Protein AF-A0A1F2WQ91-F1 (afdb_monomer_lite)

Foldseek 3Di:
DDPCVVCVVVVLVVVLVVLVVQLVVLCVVCVVCVPPDPCNVVSVVSNVVSVVVVVVVVVVVVVVVVVVVVVVVVVLLVVQQVVVVLVLVLQCVVCVVVVNFGDQDPVVSPPPSPPDQDARPPPRHHWDWADDRNDRIWTADPVNGTD

Radius of gyration: 29.46 Å; chains: 1; bounding box: 54×26×84 Å

Sequence (147 aa):
MGILAWVIPFAGILLAILAIIFGSIGIKRVNRNPNFLTGTGLAVAGLVLGVVGIGIAILFISIFVQVFSAAQSTAQEKTCKSQMRTILSASDIYAAYYDGRYPTSISQLVPDYIETEYRCPKDNAKYVIQWSENARPQITCPNHGSI

Organism: NCBI:txid1797199

Structure (mmCIF, N/CA/C/O backbone):
data_AF-A0A1F2WQ91-F1
#
_entry.id   AF-A0A1F2WQ91-F1
#
loop_
_atom_site.group_PDB
_atom_site.id
_atom_site.type_symbol
_atom_site.label_atom_id
_atom_site.label_alt_id
_atom_site.label_comp_id
_atom_site.label_asym_id
_atom_site.label_entity_id
_atom_site.label_seq_id
_atom_site.pdbx_PDB_ins_code
_atom_site.Cartn_x
_atom_site.Cartn_y
_atom_site.Cartn_z
_atom_site.occupancy
_atom_site.B_iso_or_equiv
_atom_site.auth_seq_id
_atom_site.auth_comp_id
_atom_site.auth_asym_id
_atom_site.auth_atom_id
_atom_site.pdbx_PDB_model_num
ATOM 1 N N . MET A 1 1 ? -7.390 -5.287 8.357 1.00 52.56 1 MET A N 1
ATOM 2 C CA . MET A 1 1 ? -8.329 -5.049 9.473 1.00 52.56 1 MET A CA 1
ATOM 3 C C . MET A 1 1 ? -7.558 -5.261 10.765 1.00 52.56 1 MET A C 1
ATOM 5 O O . MET A 1 1 ? -7.158 -6.383 11.032 1.00 52.56 1 MET A O 1
ATOM 9 N N . GLY A 1 2 ? -7.175 -4.181 11.449 1.00 70.31 2 GLY A N 1
ATOM 10 C CA . GLY A 1 2 ? -6.221 -4.239 12.566 1.00 70.31 2 GLY A CA 1
ATOM 11 C C . GLY A 1 2 ? -6.867 -4.593 13.907 1.00 70.31 2 GLY A C 1
ATOM 12 O O . GLY A 1 2 ? -8.074 -4.440 14.073 1.00 70.31 2 GLY A O 1
ATOM 13 N N . ILE A 1 3 ? -6.038 -4.988 14.878 1.00 69.12 3 ILE A N 1
ATOM 14 C CA . ILE A 1 3 ? -6.400 -5.279 16.282 1.00 69.12 3 I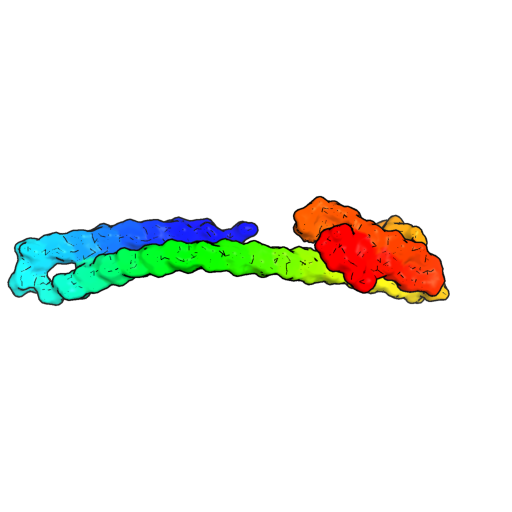LE A CA 1
ATOM 15 C C . ILE A 1 3 ? -7.291 -4.192 16.910 1.00 69.12 3 ILE A C 1
ATOM 17 O O . ILE A 1 3 ? -8.205 -4.501 17.672 1.00 69.12 3 ILE A O 1
ATOM 21 N N . LEU A 1 4 ? -7.090 -2.929 16.526 1.00 62.06 4 LEU A N 1
ATOM 22 C CA . LEU A 1 4 ? -7.903 -1.793 16.969 1.00 62.06 4 LEU A CA 1
ATOM 23 C C . LEU A 1 4 ? -9.402 -1.964 16.669 1.00 62.06 4 LEU A C 1
ATOM 25 O O . LEU A 1 4 ? -10.225 -1.604 17.503 1.00 62.06 4 LEU A O 1
ATOM 29 N N . ALA A 1 5 ? -9.774 -2.573 15.540 1.00 63.97 5 ALA A N 1
ATOM 30 C CA . ALA A 1 5 ? -11.179 -2.767 15.176 1.00 63.97 5 ALA A CA 1
ATOM 31 C C . ALA A 1 5 ? -11.897 -3.812 16.050 1.00 63.97 5 ALA A C 1
ATOM 33 O O . ALA A 1 5 ? -13.119 -3.797 16.130 1.00 63.97 5 ALA A O 1
ATOM 34 N N . TRP A 1 6 ? -11.153 -4.703 16.710 1.00 64.31 6 TRP A N 1
ATOM 35 C CA . TRP A 1 6 ? -11.709 -5.738 17.587 1.00 64.31 6 TRP A CA 1
ATOM 36 C C . TRP A 1 6 ? -11.665 -5.324 19.061 1.00 64.31 6 TRP A C 1
ATOM 38 O O . TRP A 1 6 ? -12.620 -5.530 19.807 1.00 64.31 6 TRP A O 1
ATOM 48 N N . VAL A 1 7 ? -10.584 -4.656 19.468 1.00 71.44 7 VAL A N 1
ATOM 49 C CA . VAL A 1 7 ? -10.382 -4.211 20.852 1.00 71.44 7 VAL A CA 1
ATOM 50 C C . VAL A 1 7 ? -11.328 -3.073 21.227 1.00 71.44 7 VAL A C 1
ATOM 52 O O . VAL A 1 7 ? -11.871 -3.090 22.325 1.00 71.44 7 VAL A O 1
ATOM 55 N N . ILE A 1 8 ? -11.571 -2.108 20.335 1.00 72.81 8 ILE A N 1
ATOM 56 C CA . ILE A 1 8 ? -12.434 -0.952 20.628 1.00 72.81 8 ILE A CA 1
ATOM 57 C C . ILE A 1 8 ? -13.886 -1.363 20.949 1.00 72.81 8 ILE A C 1
ATOM 59 O O . ILE A 1 8 ? -14.384 -0.940 21.995 1.00 72.81 8 ILE A O 1
ATOM 63 N N . PRO A 1 9 ? -14.579 -2.199 20.148 1.00 70.81 9 PRO A N 1
ATOM 64 C CA . PRO A 1 9 ? -15.933 -2.626 20.497 1.00 70.81 9 PRO A CA 1
ATOM 65 C C . PRO A 1 9 ? -15.953 -3.536 21.731 1.00 70.81 9 PRO A C 1
ATOM 67 O O . PRO A 1 9 ? -16.832 -3.389 22.577 1.00 70.81 9 PRO A O 1
ATOM 70 N N . PHE A 1 10 ? -14.972 -4.429 21.892 1.00 71.50 10 PHE A N 1
ATOM 71 C CA . PHE A 1 10 ? -14.946 -5.361 23.022 1.00 71.50 10 PHE A CA 1
ATOM 72 C C . PHE A 1 10 ? -14.655 -4.658 24.359 1.00 71.50 10 PHE A C 1
ATOM 74 O O . PHE A 1 10 ? -15.356 -4.877 25.348 1.00 71.50 10 PHE A O 1
ATOM 81 N N . ALA A 1 11 ? -13.675 -3.752 24.384 1.00 71.88 11 ALA A N 1
ATOM 82 C CA . ALA A 1 11 ? -13.359 -2.939 25.556 1.00 71.88 11 ALA A CA 1
ATOM 83 C C . ALA A 1 11 ? -14.474 -1.932 25.866 1.00 71.88 11 ALA A C 1
ATOM 85 O O . ALA A 1 11 ? -14.802 -1.735 27.034 1.00 71.88 11 ALA A O 1
ATOM 86 N N . GLY A 1 12 ? -15.098 -1.340 24.840 1.00 73.75 12 GLY A N 1
ATOM 87 C CA . GLY A 1 12 ? -16.229 -0.426 25.002 1.00 73.75 12 GLY A CA 1
ATOM 88 C C . GLY A 1 12 ? -17.439 -1.094 25.660 1.00 73.75 12 GLY A C 1
ATOM 89 O O . GLY A 1 12 ? -18.014 -0.536 26.592 1.00 73.75 12 GLY A O 1
ATOM 90 N N . ILE A 1 13 ? -17.782 -2.316 25.242 1.00 72.56 13 ILE A N 1
ATOM 91 C CA . ILE A 1 13 ? -18.879 -3.093 25.840 1.00 72.56 13 ILE A CA 1
ATOM 92 C C . ILE A 1 13 ? -18.546 -3.490 27.285 1.00 72.56 13 ILE A C 1
ATOM 94 O O . ILE A 1 13 ? -19.382 -3.316 28.172 1.00 72.56 13 ILE A O 1
ATOM 98 N N . LEU A 1 14 ? -17.326 -3.969 27.554 1.00 74.38 14 LEU A N 1
ATOM 99 C CA . LEU A 1 14 ? -16.904 -4.329 28.914 1.00 74.38 14 LEU A CA 1
ATOM 100 C C . LEU A 1 14 ? -16.944 -3.128 29.867 1.00 74.38 14 LEU A C 1
ATOM 102 O O . LEU A 1 14 ? -17.502 -3.230 30.961 1.00 74.38 14 LEU A O 1
ATOM 106 N N . LEU A 1 15 ? -16.403 -1.983 29.445 1.00 71.25 15 LEU A N 1
ATOM 107 C CA . LEU A 1 15 ? -16.405 -0.753 30.239 1.00 71.25 15 LEU A CA 1
ATOM 108 C C . LEU A 1 15 ? -17.823 -0.213 30.460 1.00 71.25 15 LEU A C 1
ATOM 110 O O . LEU A 1 15 ? -18.127 0.241 31.561 1.00 71.25 15 LEU A O 1
ATOM 114 N N . ALA A 1 16 ? -18.709 -0.318 29.465 1.00 70.56 16 ALA A N 1
ATOM 115 C CA . ALA A 1 16 ? -20.117 0.050 29.608 1.00 70.56 16 ALA A CA 1
ATOM 116 C C . ALA A 1 16 ? -20.833 -0.816 30.658 1.00 70.56 16 ALA A C 1
ATOM 118 O O . ALA A 1 16 ? -21.532 -0.289 31.524 1.00 70.56 16 ALA A O 1
ATOM 119 N N . ILE A 1 17 ? -20.620 -2.136 30.631 1.00 74.25 17 ILE A N 1
ATOM 120 C CA . ILE A 1 17 ? -21.200 -3.064 31.613 1.00 74.25 17 ILE A CA 1
ATOM 121 C C . ILE A 1 17 ? -20.679 -2.748 33.023 1.00 74.25 17 ILE A C 1
ATOM 123 O O . ILE A 1 17 ? -21.473 -2.626 33.957 1.00 74.25 17 ILE A O 1
ATOM 127 N N . LEU A 1 18 ? -19.364 -2.552 33.179 1.00 70.56 18 LEU A N 1
ATOM 128 C CA . LEU A 1 18 ? -18.748 -2.161 34.454 1.00 70.56 18 LEU A CA 1
ATOM 129 C C . LEU A 1 18 ? -19.331 -0.837 34.977 1.00 70.56 18 LEU A C 1
ATOM 131 O O . LEU A 1 18 ? -19.683 -0.751 36.153 1.00 70.56 18 LEU A O 1
ATOM 135 N N . ALA A 1 19 ? -19.506 0.169 34.113 1.00 70.56 19 ALA A N 1
ATOM 136 C CA . ALA A 1 19 ? -20.084 1.461 34.484 1.00 70.56 19 ALA A CA 1
ATOM 137 C C . ALA A 1 19 ? -21.542 1.344 34.968 1.00 70.56 19 ALA A C 1
ATOM 139 O O . ALA A 1 19 ? -21.905 1.949 35.979 1.00 70.56 19 ALA A O 1
ATOM 140 N N . ILE A 1 20 ? -22.368 0.528 34.305 1.00 72.44 20 ILE A N 1
ATOM 141 C CA . ILE A 1 20 ? -23.765 0.289 34.709 1.00 72.44 20 ILE A CA 1
ATOM 142 C C . ILE A 1 20 ? -23.828 -0.447 36.059 1.00 72.44 20 ILE A C 1
ATOM 144 O O . ILE A 1 20 ? -24.628 -0.090 36.932 1.00 72.44 20 ILE A O 1
ATOM 148 N N . ILE A 1 21 ? -22.968 -1.450 36.270 1.00 73.50 21 ILE A N 1
ATOM 149 C CA . ILE A 1 21 ? -22.915 -2.215 37.527 1.00 73.50 21 ILE A CA 1
ATOM 150 C C . ILE A 1 21 ? -22.468 -1.318 38.686 1.00 73.50 21 ILE A C 1
ATOM 152 O O . ILE A 1 21 ? -23.160 -1.232 39.702 1.00 73.50 21 ILE A O 1
ATOM 156 N N . PHE A 1 22 ? -21.347 -0.608 38.543 1.00 65.19 22 PHE A N 1
ATOM 157 C CA . PHE A 1 22 ? -20.854 0.267 39.607 1.00 65.19 22 PHE A CA 1
ATOM 158 C C . PHE A 1 22 ? -21.799 1.446 39.874 1.00 65.19 22 PHE A C 1
ATOM 160 O O . PHE A 1 22 ? -22.032 1.783 41.038 1.00 65.19 22 PHE A O 1
ATOM 167 N N . GLY A 1 23 ? -22.413 2.015 38.831 1.00 65.31 23 GLY A N 1
ATOM 168 C CA . GLY A 1 23 ? -23.406 3.084 38.962 1.00 65.31 23 GLY A CA 1
ATOM 169 C C . GLY A 1 23 ? -24.658 2.640 39.725 1.00 65.31 23 GLY A C 1
ATOM 170 O O . GLY A 1 23 ? -25.074 3.298 40.682 1.00 65.31 23 GLY A O 1
ATOM 171 N N . SER A 1 24 ? -25.232 1.486 39.370 1.00 67.56 24 SER A N 1
ATOM 172 C CA . SER A 1 24 ? -26.447 0.968 40.021 1.00 67.56 24 SER A CA 1
ATOM 173 C C . SER A 1 24 ? -26.223 0.553 41.483 1.00 67.56 24 SER A C 1
ATOM 175 O O . SER A 1 24 ? -27.057 0.855 42.343 1.00 67.56 24 SER A O 1
ATOM 177 N N . ILE A 1 25 ? -25.083 -0.071 41.808 1.00 68.50 25 ILE A N 1
ATOM 178 C CA . ILE A 1 25 ? -24.726 -0.436 43.192 1.00 68.50 25 ILE A CA 1
ATOM 179 C C . ILE A 1 25 ? -24.475 0.819 44.044 1.00 68.50 25 ILE A C 1
ATOM 181 O O . ILE A 1 25 ? -24.892 0.860 45.206 1.00 68.50 25 ILE A O 1
ATOM 185 N N . GLY A 1 26 ? -23.840 1.850 43.473 1.00 63.84 26 GLY A N 1
ATOM 186 C CA . GLY A 1 26 ? -23.588 3.128 44.144 1.00 63.84 26 GLY A CA 1
ATOM 187 C C . GLY A 1 26 ? -24.877 3.846 44.545 1.00 63.84 26 GLY A C 1
ATOM 188 O O . GLY A 1 26 ? -25.049 4.198 45.713 1.00 63.84 26 GLY A O 1
ATOM 189 N N . ILE A 1 27 ? -25.831 3.969 43.616 1.00 65.38 27 ILE A N 1
ATOM 190 C CA . ILE A 1 27 ? -27.137 4.600 43.876 1.00 65.38 27 ILE A CA 1
ATOM 191 C C . ILE A 1 27 ? -27.919 3.817 44.942 1.00 65.38 27 ILE A C 1
ATOM 193 O O . ILE A 1 27 ? -28.473 4.406 45.873 1.00 65.38 27 ILE A O 1
ATOM 197 N N . LYS A 1 28 ? -27.913 2.478 44.866 1.00 63.91 28 LYS A N 1
ATOM 198 C CA . LYS A 1 28 ? -28.626 1.619 45.826 1.00 63.91 28 LYS A CA 1
ATOM 199 C C . LYS A 1 28 ? -28.036 1.696 47.240 1.00 63.91 28 LYS A C 1
ATOM 201 O O . LYS A 1 28 ? -28.786 1.601 48.209 1.00 63.91 28 LYS A O 1
ATOM 206 N N . ARG A 1 29 ? -26.717 1.886 47.381 1.00 63.00 29 ARG A N 1
ATOM 207 C CA . ARG A 1 29 ? -26.047 2.057 48.687 1.00 63.00 29 ARG A CA 1
ATOM 208 C C . ARG A 1 29 ? -26.288 3.429 49.308 1.00 63.00 29 ARG A C 1
ATOM 210 O O . ARG A 1 29 ? -26.523 3.477 50.512 1.00 63.00 29 ARG A O 1
ATOM 217 N N . VAL A 1 30 ? -26.289 4.505 48.517 1.00 65.44 30 VAL A N 1
ATOM 218 C CA . VAL A 1 30 ? -26.607 5.845 49.042 1.00 65.44 30 VAL A CA 1
ATOM 219 C C . VAL A 1 30 ? -28.053 5.908 49.530 1.00 65.44 30 VAL A C 1
ATOM 221 O O . VAL A 1 30 ? -28.308 6.407 50.620 1.00 65.44 30 VAL A O 1
ATOM 224 N N . ASN A 1 31 ? -28.993 5.320 48.784 1.00 64.69 31 ASN A N 1
ATOM 225 C CA . ASN A 1 31 ? -30.403 5.346 49.173 1.00 64.69 31 ASN A CA 1
ATOM 226 C C . ASN A 1 31 ? -30.703 4.495 50.428 1.00 64.69 31 ASN A C 1
ATOM 228 O O . ASN A 1 31 ? -31.688 4.729 51.117 1.00 64.69 31 ASN A O 1
ATOM 232 N N . ARG A 1 32 ? -29.85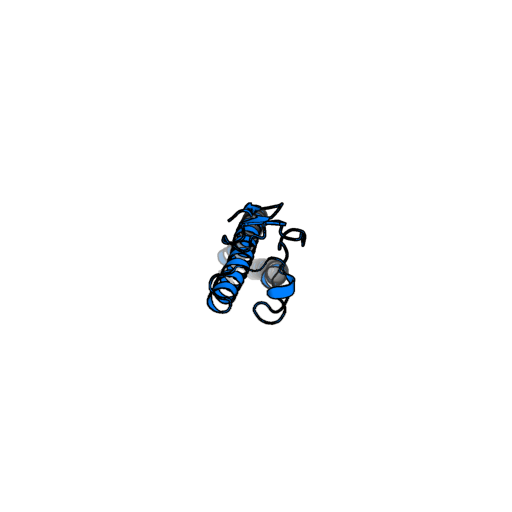5 3.502 50.744 1.00 68.56 32 ARG A N 1
ATOM 233 C CA . ARG A 1 32 ? -30.031 2.627 51.918 1.00 68.56 32 ARG A CA 1
ATOM 234 C C . ARG A 1 32 ? -29.473 3.229 53.214 1.00 68.56 32 ARG A C 1
ATOM 236 O O . ARG A 1 32 ? -29.973 2.883 54.275 1.00 68.56 32 ARG A O 1
ATOM 243 N N . ASN A 1 33 ? -28.464 4.101 53.137 1.00 68.69 33 ASN A N 1
ATOM 244 C CA . ASN A 1 33 ? -27.823 4.743 54.294 1.00 68.69 33 ASN A CA 1
ATOM 245 C C . ASN A 1 33 ? -27.575 6.246 54.029 1.00 68.69 33 ASN A C 1
ATOM 247 O O . ASN A 1 33 ? -26.421 6.664 53.882 1.00 68.69 33 ASN A O 1
ATOM 251 N N . PRO A 1 34 ? -28.635 7.074 53.984 1.00 61.28 34 PRO A N 1
ATOM 252 C CA . PRO A 1 34 ? -28.543 8.486 53.596 1.00 61.28 34 PRO A CA 1
ATOM 253 C C . PRO A 1 34 ? -27.702 9.350 54.552 1.00 61.28 34 PRO A C 1
ATOM 255 O O . PRO A 1 34 ? -27.163 10.367 54.133 1.00 61.28 34 PRO A O 1
ATOM 258 N N . ASN A 1 35 ? -27.534 8.932 55.812 1.00 62.91 35 ASN A N 1
ATOM 259 C CA . ASN A 1 35 ? -26.807 9.699 56.832 1.00 62.91 35 ASN A CA 1
ATOM 260 C C . ASN A 1 35 ? -25.274 9.511 56.806 1.00 62.91 35 ASN A C 1
ATOM 262 O O . ASN A 1 35 ? -24.573 10.265 57.470 1.00 62.91 35 ASN A O 1
ATOM 266 N N . PHE A 1 36 ? -24.743 8.520 56.073 1.00 59.16 36 PHE A N 1
ATOM 267 C CA . PHE A 1 36 ? -23.303 8.184 56.064 1.00 59.16 36 PHE A CA 1
ATOM 268 C C . PHE A 1 36 ? -22.633 8.286 54.686 1.00 59.16 36 PHE A C 1
ATOM 270 O O . PHE A 1 36 ? -21.407 8.245 54.601 1.00 59.16 36 PHE A O 1
ATOM 277 N N . LEU A 1 37 ? -23.404 8.396 53.601 1.00 57.81 37 LEU A N 1
ATOM 278 C CA . LEU A 1 37 ? -22.879 8.380 52.234 1.00 57.81 37 LEU A CA 1
ATOM 279 C C . LEU A 1 37 ? -23.295 9.638 51.462 1.00 57.81 37 LEU A C 1
ATOM 281 O O . LEU A 1 37 ? -24.238 9.629 50.674 1.00 57.81 37 LEU A O 1
ATOM 285 N N . THR A 1 38 ? -22.541 10.719 51.648 1.00 55.44 38 THR A N 1
ATOM 286 C CA . THR A 1 38 ? -22.627 11.932 50.822 1.00 55.44 38 THR A CA 1
ATOM 287 C C . THR A 1 38 ? -21.895 11.680 49.500 1.00 55.44 38 THR A C 1
ATOM 289 O O . THR A 1 38 ? -20.676 11.787 49.427 1.00 55.44 38 THR A O 1
ATOM 292 N N . GLY A 1 39 ? -22.616 11.263 48.455 1.00 61.06 39 GLY A N 1
ATOM 293 C CA . GLY A 1 39 ? -21.986 10.905 47.170 1.00 61.06 39 GLY A CA 1
ATOM 294 C C . GLY A 1 39 ? -22.933 10.571 46.014 1.00 61.06 39 GLY A C 1
ATOM 295 O O . GLY A 1 39 ? -22.481 10.159 44.947 1.00 61.06 39 GLY A O 1
ATOM 296 N N . THR A 1 40 ? -24.242 10.763 46.191 1.00 62.34 40 THR A N 1
ATOM 297 C CA . THR A 1 40 ? -25.281 10.507 45.175 1.00 62.34 40 THR A CA 1
ATOM 298 C C . THR A 1 40 ? -25.016 11.244 43.869 1.00 62.34 40 THR A C 1
ATOM 300 O O . THR A 1 40 ? -25.156 10.653 42.802 1.00 62.34 40 THR A O 1
ATOM 303 N N . GLY A 1 41 ? -24.574 12.503 43.946 1.00 61.12 41 GLY A N 1
ATOM 304 C CA . GLY A 1 41 ? -24.240 13.303 42.766 1.00 61.12 41 GLY A CA 1
ATOM 305 C C . GLY A 1 41 ? -23.117 12.687 41.929 1.00 61.12 41 GLY A C 1
ATOM 306 O O . GLY A 1 41 ? -23.207 12.682 40.707 1.00 61.12 41 GLY A O 1
ATOM 307 N N . LEU A 1 42 ? -22.110 12.084 42.571 1.00 60.66 42 LEU A N 1
ATOM 308 C CA . LEU A 1 42 ? -20.981 11.453 41.883 1.00 60.66 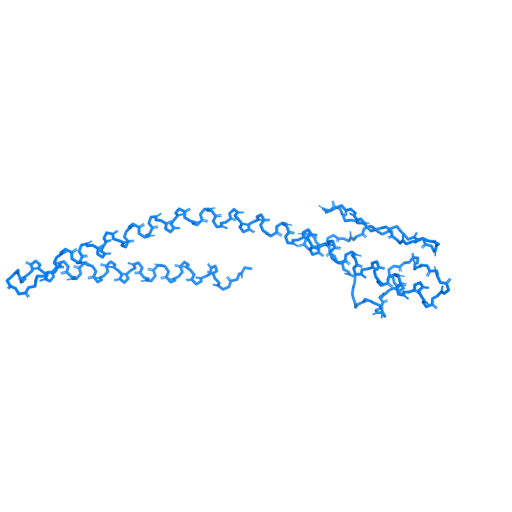42 LEU A CA 1
ATOM 309 C C . LEU A 1 42 ? -21.391 10.131 41.208 1.00 60.66 42 LEU A C 1
ATOM 311 O O . LEU A 1 42 ? -20.988 9.856 40.080 1.00 60.66 42 LEU A O 1
ATOM 315 N N . ALA A 1 43 ? -22.237 9.335 41.873 1.00 65.00 43 ALA A N 1
ATOM 316 C CA . ALA A 1 43 ? -22.749 8.075 41.326 1.00 65.00 43 ALA A CA 1
ATOM 317 C C . ALA A 1 43 ? -23.691 8.298 40.129 1.00 65.00 43 ALA A C 1
ATOM 319 O O . ALA A 1 43 ? -23.608 7.587 39.128 1.00 65.00 43 ALA A O 1
ATOM 320 N N . VAL A 1 44 ? -24.555 9.315 40.206 1.00 67.88 44 VAL A N 1
ATOM 321 C CA . VAL A 1 44 ? -25.441 9.704 39.100 1.00 67.88 44 VAL A CA 1
ATOM 322 C C . VAL A 1 44 ? -24.641 10.333 37.959 1.00 67.88 44 VAL A C 1
ATOM 324 O O . VAL A 1 44 ? -24.876 9.987 36.805 1.00 67.88 44 VAL A O 1
ATOM 327 N N . ALA A 1 45 ? -23.648 11.179 38.257 1.00 63.22 45 ALA A N 1
ATOM 328 C CA . ALA A 1 45 ? -22.763 11.740 37.238 1.00 63.22 45 ALA A CA 1
ATOM 329 C C . ALA A 1 45 ? -22.017 10.643 36.465 1.00 63.22 45 ALA A C 1
ATOM 331 O O . ALA A 1 45 ? -21.977 10.701 35.242 1.00 63.22 45 ALA A O 1
ATOM 332 N N . GLY A 1 46 ? -21.504 9.607 37.142 1.00 63.94 46 GLY A N 1
ATOM 333 C CA . GLY A 1 46 ? -20.853 8.467 36.486 1.00 63.94 46 GLY A CA 1
ATOM 334 C C . GLY A 1 46 ? -21.789 7.669 35.570 1.00 63.94 46 GLY A C 1
ATOM 335 O O . GLY A 1 46 ? -21.397 7.293 34.466 1.00 63.94 46 GLY A O 1
ATOM 336 N N . LEU A 1 47 ? -23.044 7.464 35.984 1.00 68.31 47 LEU A N 1
ATOM 337 C CA . LEU A 1 47 ? -24.052 6.793 35.157 1.00 68.31 47 LEU A CA 1
ATOM 338 C C . LEU A 1 47 ? -24.396 7.623 33.907 1.00 68.31 47 LEU A C 1
ATOM 340 O O . LEU A 1 47 ? -24.424 7.092 32.797 1.00 68.31 47 LEU A O 1
ATOM 344 N N . VAL A 1 48 ? -24.616 8.930 34.077 1.00 73.19 48 VAL A N 1
ATOM 345 C CA . VAL A 1 48 ? -24.951 9.849 32.979 1.00 73.19 48 VAL A CA 1
ATOM 346 C C . VAL A 1 48 ? -23.778 9.990 32.011 1.00 73.19 48 VAL A C 1
ATOM 348 O O . VAL A 1 48 ? -23.979 9.882 30.805 1.00 73.19 48 VAL A O 1
ATOM 351 N N . LEU A 1 49 ? -22.549 10.153 32.513 1.00 70.56 49 LEU A N 1
ATOM 352 C CA . LEU A 1 49 ? -21.352 10.236 31.673 1.00 70.56 49 LEU A CA 1
ATOM 353 C C . LEU A 1 49 ? -21.127 8.936 30.885 1.00 70.56 49 LEU A C 1
ATOM 355 O O . LEU A 1 49 ? -20.712 8.991 29.731 1.00 70.56 49 LEU A O 1
ATOM 359 N N . GLY A 1 50 ? -21.454 7.779 31.472 1.00 70.19 50 GLY A N 1
ATOM 360 C CA . GLY A 1 50 ? -21.418 6.483 30.793 1.00 70.19 50 GLY A CA 1
ATOM 361 C C . GLY A 1 50 ? -22.421 6.383 29.640 1.00 70.19 50 GLY A C 1
ATOM 362 O O . GLY A 1 50 ? -22.043 6.017 28.529 1.00 70.19 50 GLY A O 1
ATOM 363 N N . VAL A 1 51 ? -23.683 6.767 29.866 1.00 75.56 51 VAL A N 1
ATOM 364 C CA . VAL A 1 51 ? -24.723 6.766 28.816 1.00 75.56 51 VAL A CA 1
ATOM 365 C C . VAL A 1 51 ? -24.395 7.76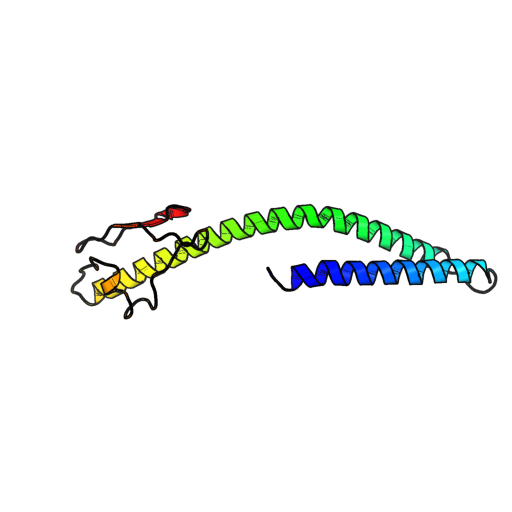8 27.705 1.00 75.56 51 VAL A C 1
ATOM 367 O O . VAL A 1 51 ? -24.493 7.433 26.524 1.00 75.56 51 VAL A O 1
ATOM 370 N N . VAL A 1 52 ? -23.946 8.974 28.065 1.00 75.25 52 VAL A N 1
ATOM 371 C CA . VAL A 1 52 ? -23.503 9.997 27.104 1.00 75.25 52 VAL A CA 1
ATOM 372 C C . VAL A 1 52 ? -22.286 9.507 26.316 1.00 75.25 52 VAL A C 1
ATOM 374 O O . VAL A 1 52 ? -22.247 9.658 25.098 1.00 75.25 52 VAL A O 1
ATOM 377 N N . GLY A 1 53 ? -21.331 8.851 26.977 1.00 72.81 53 GLY A N 1
ATOM 378 C CA . GLY A 1 53 ? -20.159 8.258 26.336 1.00 72.81 53 GLY A CA 1
ATOM 379 C C . GLY A 1 53 ? -20.517 7.193 25.298 1.00 72.81 53 GLY A C 1
ATOM 380 O O . GLY A 1 53 ? -19.954 7.199 24.206 1.00 72.81 53 GLY A O 1
ATOM 381 N N . ILE A 1 54 ? -21.497 6.329 25.585 1.00 76.25 54 ILE A N 1
ATOM 382 C CA . ILE A 1 54 ? -21.999 5.333 24.622 1.00 76.25 54 ILE A CA 1
ATOM 383 C C . ILE A 1 54 ? -22.678 6.025 23.432 1.00 76.25 54 ILE A C 1
ATOM 385 O O . ILE A 1 54 ? -22.411 5.665 22.286 1.00 76.25 54 ILE A O 1
ATOM 389 N N . GLY A 1 55 ? -23.508 7.043 23.682 1.00 76.56 55 GLY A N 1
ATOM 390 C CA . GLY A 1 55 ? -24.158 7.816 22.617 1.00 76.56 55 GLY A CA 1
ATOM 391 C C . GLY A 1 55 ? -23.150 8.494 21.682 1.00 76.56 55 GLY A C 1
ATOM 392 O O . GLY A 1 55 ? -23.280 8.417 20.460 1.00 76.56 55 GLY A O 1
ATOM 393 N N . ILE A 1 56 ? -22.097 9.083 22.254 1.00 76.69 56 ILE A N 1
ATOM 394 C CA . ILE A 1 56 ? -20.990 9.680 21.502 1.00 76.69 56 ILE A CA 1
ATOM 395 C C . ILE A 1 56 ? -20.231 8.602 20.712 1.00 76.69 56 ILE A C 1
ATOM 397 O O . ILE A 1 56 ? -19.981 8.782 19.521 1.00 76.69 56 ILE A O 1
ATOM 401 N N . ALA A 1 57 ? -19.911 7.459 21.325 1.00 74.88 57 ALA A N 1
ATOM 402 C CA . ALA A 1 57 ? -19.202 6.370 20.656 1.00 74.88 57 ALA A CA 1
ATOM 403 C C . ALA A 1 57 ? -19.952 5.852 19.415 1.00 74.88 57 ALA A C 1
ATOM 405 O O . ALA A 1 57 ? -19.335 5.658 18.368 1.00 74.88 57 ALA A O 1
ATOM 406 N N . ILE A 1 58 ? -21.279 5.695 19.494 1.00 76.44 58 ILE A N 1
ATOM 407 C CA . ILE A 1 58 ? -22.114 5.261 18.359 1.00 76.44 58 ILE A CA 1
ATOM 408 C C . ILE A 1 58 ? -22.051 6.268 17.200 1.00 76.44 58 ILE A C 1
ATOM 410 O O . ILE A 1 58 ? -21.919 5.869 16.041 1.00 76.44 58 ILE A O 1
ATOM 414 N N . LEU A 1 59 ? -22.083 7.569 17.502 1.00 76.88 59 LEU A N 1
ATOM 415 C CA . LEU A 1 59 ? -21.933 8.633 16.504 1.00 76.88 59 LEU A CA 1
ATOM 416 C C . LEU A 1 59 ? -20.582 8.557 15.782 1.00 76.88 59 LEU A C 1
ATOM 418 O O . LEU A 1 59 ? -20.519 8.660 14.555 1.00 76.88 59 LEU A O 1
ATOM 422 N N . PHE A 1 60 ? -19.503 8.317 16.529 1.00 75.31 60 PHE A N 1
ATOM 423 C CA . PHE A 1 60 ? -18.161 8.240 15.960 1.00 75.31 60 PHE A CA 1
ATOM 424 C C . PHE A 1 60 ? -17.950 7.013 15.065 1.00 75.31 60 PHE A C 1
ATOM 426 O O . PHE A 1 60 ? -17.243 7.132 14.065 1.00 75.31 60 PHE A O 1
ATOM 433 N N . ILE A 1 61 ? -18.581 5.864 15.343 1.00 77.06 61 ILE A N 1
ATOM 434 C CA . ILE A 1 61 ? -18.433 4.645 14.519 1.00 77.06 61 ILE A CA 1
ATOM 435 C C . ILE A 1 61 ? -18.756 4.918 13.042 1.00 77.06 61 ILE A C 1
ATOM 437 O O . ILE A 1 61 ? -18.009 4.490 12.161 1.00 77.06 61 ILE A O 1
ATOM 441 N N . SER A 1 62 ? -19.816 5.681 12.763 1.00 70.62 62 SER A N 1
ATOM 442 C CA . SER A 1 62 ? -20.228 6.001 11.387 1.00 70.62 62 SER A CA 1
ATOM 443 C C . SER A 1 62 ? -19.169 6.819 10.639 1.00 70.62 62 SER A C 1
ATOM 445 O O . SER A 1 62 ? -18.881 6.556 9.471 1.00 70.62 62 SER A O 1
ATOM 447 N N . ILE A 1 63 ? -18.539 7.769 11.333 1.00 76.00 63 ILE A N 1
ATOM 448 C CA . ILE A 1 63 ? -17.479 8.623 10.783 1.00 76.00 63 ILE A CA 1
ATOM 449 C C . ILE A 1 63 ? -16.207 7.798 10.549 1.00 76.00 63 ILE A C 1
ATOM 451 O O . ILE A 1 63 ? -15.582 7.897 9.492 1.00 76.00 63 ILE A O 1
ATOM 455 N N . PHE A 1 64 ? -15.845 6.935 11.502 1.00 72.88 64 PHE A N 1
ATOM 456 C CA . PHE A 1 64 ? -14.654 6.090 11.404 1.00 72.88 64 PHE A CA 1
ATOM 457 C C . PHE A 1 64 ? -14.687 5.158 10.188 1.00 72.88 64 PHE A C 1
ATOM 459 O O . PHE A 1 64 ? -13.673 5.026 9.503 1.00 72.88 64 PHE A O 1
ATOM 466 N N . VAL A 1 65 ? -15.833 4.542 9.883 1.00 76.12 65 VAL A N 1
ATOM 467 C CA . VAL A 1 65 ? -15.963 3.637 8.726 1.00 76.12 65 VAL A CA 1
ATOM 468 C C . VAL A 1 65 ? -15.743 4.382 7.406 1.00 76.12 65 VAL A C 1
ATOM 470 O O . VAL A 1 65 ? -14.992 3.914 6.547 1.00 76.12 65 VAL A O 1
ATOM 473 N N . GLN A 1 66 ? -16.350 5.561 7.251 1.00 70.44 66 GLN A N 1
ATOM 474 C CA . GLN A 1 66 ? -16.220 6.363 6.032 1.00 70.44 66 GLN A CA 1
ATOM 475 C C . GLN A 1 66 ? -14.777 6.830 5.826 1.00 70.44 66 GLN A C 1
ATOM 477 O O . GLN A 1 66 ? -14.203 6.609 4.757 1.00 70.44 66 GLN A O 1
ATOM 482 N N . VAL A 1 67 ? -14.154 7.386 6.868 1.00 77.44 67 VAL A N 1
ATOM 483 C CA . VAL A 1 67 ? -12.755 7.834 6.816 1.00 77.44 67 VAL A CA 1
ATOM 484 C C . VAL A 1 67 ? -11.814 6.673 6.495 1.00 77.44 67 VAL A C 1
ATOM 486 O O . VAL A 1 67 ? -10.906 6.827 5.680 1.00 77.44 67 VAL A O 1
ATOM 489 N N . PHE A 1 68 ? -12.045 5.493 7.075 1.00 76.56 68 PHE A N 1
ATOM 490 C CA . PHE A 1 68 ? -11.215 4.320 6.815 1.00 76.56 68 PHE A CA 1
ATOM 491 C C . PHE A 1 68 ? -11.307 3.843 5.359 1.00 76.56 68 PHE A C 1
ATOM 493 O O . PHE A 1 68 ? -10.277 3.563 4.744 1.00 76.56 68 PHE A O 1
ATOM 500 N N . SER A 1 69 ? -12.511 3.801 4.776 1.00 77.06 69 SER A N 1
ATOM 501 C CA . SER A 1 69 ? -12.687 3.415 3.367 1.00 77.06 69 SER A CA 1
ATOM 502 C C . SER A 1 69 ? -11.986 4.373 2.392 1.00 77.06 69 SER A C 1
ATOM 504 O O . SER A 1 69 ? -11.293 3.922 1.479 1.00 77.06 69 SER A O 1
ATOM 506 N N . ALA A 1 70 ? -12.077 5.686 2.631 1.00 76.94 70 ALA A N 1
ATOM 507 C CA . ALA A 1 70 ? -11.411 6.700 1.812 1.00 76.94 70 ALA A CA 1
ATOM 508 C C . ALA A 1 70 ? -9.880 6.680 1.982 1.00 76.94 70 ALA A C 1
ATOM 510 O O . ALA A 1 70 ? -9.120 6.878 1.027 1.00 76.94 70 ALA A O 1
ATOM 511 N N . ALA A 1 71 ? -9.403 6.402 3.198 1.00 77.38 71 ALA A N 1
ATOM 512 C CA . ALA A 1 71 ? -7.981 6.218 3.460 1.00 77.38 71 ALA A CA 1
ATOM 513 C C . ALA A 1 71 ? -7.434 4.984 2.726 1.00 77.38 71 ALA A C 1
ATOM 515 O O . ALA A 1 71 ? -6.336 5.039 2.169 1.00 77.38 71 ALA A O 1
ATOM 516 N N . GLN A 1 72 ? -8.205 3.892 2.672 1.00 83.81 72 GLN A N 1
ATOM 517 C CA . GLN A 1 72 ? -7.804 2.666 1.986 1.00 83.81 72 GLN A CA 1
ATOM 518 C C . GLN A 1 72 ? -7.698 2.855 0.469 1.00 83.81 72 GLN A C 1
ATOM 520 O O . GLN A 1 72 ? -6.697 2.429 -0.105 1.00 83.81 72 GLN A O 1
ATOM 525 N N . SER A 1 73 ? -8.663 3.515 -0.181 1.00 83.69 73 SER A N 1
ATOM 526 C CA . SER A 1 73 ? -8.599 3.768 -1.632 1.00 83.69 73 SER A CA 1
ATOM 527 C C . SER A 1 73 ? -7.391 4.632 -2.003 1.00 83.69 73 SER A C 1
ATOM 529 O O . SER A 1 73 ? -6.652 4.314 -2.933 1.00 83.69 73 SER A O 1
ATOM 531 N N . THR A 1 74 ? -7.125 5.673 -1.210 1.00 86.69 74 THR A N 1
ATOM 532 C CA . THR A 1 74 ? -5.959 6.550 -1.392 1.00 86.69 74 THR A CA 1
ATOM 533 C C . THR A 1 74 ? -4.646 5.792 -1.172 1.00 86.69 74 THR A C 1
ATOM 535 O O . THR A 1 74 ? -3.672 5.994 -1.898 1.00 86.69 74 THR A O 1
ATOM 538 N N . ALA A 1 75 ? -4.596 4.905 -0.172 1.00 87.56 75 ALA A N 1
ATOM 539 C CA . ALA A 1 75 ? -3.430 4.066 0.083 1.00 87.56 75 ALA A CA 1
ATOM 540 C C . ALA A 1 75 ? -3.183 3.080 -1.068 1.00 87.56 75 ALA A C 1
ATOM 542 O O . ALA A 1 75 ? -2.053 2.970 -1.538 1.00 87.56 75 ALA A O 1
ATOM 543 N N . GLN A 1 76 ? -4.233 2.423 -1.571 1.00 91.06 76 GLN A N 1
ATOM 544 C CA . GLN A 1 76 ? -4.153 1.509 -2.713 1.00 91.06 76 GLN A CA 1
ATOM 545 C C . GLN A 1 76 ? -3.636 2.208 -3.973 1.00 91.06 76 GLN A C 1
ATOM 547 O O . GLN A 1 76 ? -2.765 1.665 -4.654 1.00 91.06 76 GLN A O 1
ATOM 552 N N . GLU A 1 77 ? -4.111 3.420 -4.264 1.00 92.38 77 GLU A N 1
ATOM 553 C CA . GLU A 1 77 ? -3.627 4.211 -5.397 1.00 92.38 77 GLU A CA 1
ATOM 554 C C . GLU A 1 77 ? -2.132 4.542 -5.254 1.00 92.38 77 GLU A C 1
ATOM 556 O O . GLU A 1 77 ? -1.350 4.338 -6.187 1.00 92.38 77 GLU A O 1
ATOM 561 N N . LYS A 1 78 ? -1.707 4.995 -4.066 1.00 92.44 78 LYS A N 1
ATOM 562 C CA . LYS A 1 78 ? -0.298 5.310 -3.774 1.00 92.44 78 LYS A CA 1
ATOM 563 C C . LYS A 1 78 ? 0.601 4.082 -3.894 1.00 92.44 78 LYS A C 1
ATOM 565 O O . LYS A 1 78 ? 1.649 4.169 -4.530 1.00 92.44 78 LYS A O 1
ATOM 570 N N . THR A 1 79 ? 0.190 2.944 -3.335 1.00 93.75 79 THR A N 1
ATOM 571 C CA . THR A 1 79 ? 0.922 1.676 -3.462 1.00 93.75 79 THR A CA 1
ATOM 572 C C . THR A 1 79 ? 1.013 1.247 -4.921 1.00 93.75 79 THR A C 1
ATOM 574 O O . THR A 1 79 ? 2.101 0.915 -5.379 1.00 93.75 79 THR A O 1
ATOM 577 N N . CYS A 1 80 ? -0.083 1.343 -5.680 1.00 94.06 80 CYS A N 1
ATO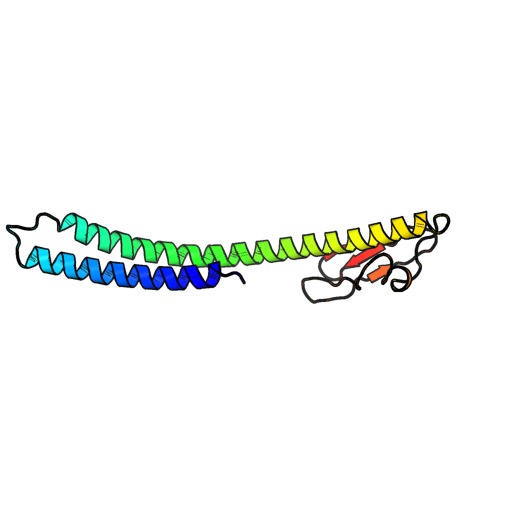M 578 C CA . CYS A 1 80 ? -0.099 1.008 -7.100 1.00 94.06 80 CYS A CA 1
ATOM 579 C C . CYS A 1 80 ? 0.887 1.871 -7.900 1.00 94.06 80 CYS A C 1
ATOM 581 O O . CYS A 1 80 ? 1.690 1.346 -8.667 1.00 94.06 80 CYS A O 1
ATOM 583 N N . LYS A 1 81 ? 0.869 3.194 -7.698 1.00 93.75 81 LYS A N 1
ATOM 584 C CA . LYS A 1 81 ? 1.821 4.116 -8.338 1.00 93.75 81 LYS A CA 1
ATOM 585 C C . LYS A 1 81 ? 3.261 3.840 -7.907 1.00 93.75 81 LYS A C 1
ATOM 587 O O . LYS A 1 81 ? 4.163 3.916 -8.735 1.00 93.75 81 LYS A O 1
ATOM 592 N N . SER A 1 82 ? 3.482 3.478 -6.645 1.00 94.31 82 SER A N 1
ATOM 593 C CA . SER A 1 82 ? 4.803 3.095 -6.139 1.00 94.31 82 SER A CA 1
ATOM 594 C C . SER A 1 82 ? 5.329 1.826 -6.808 1.00 94.31 82 SER A C 1
ATOM 596 O O . SER A 1 82 ? 6.464 1.822 -7.265 1.00 94.31 82 SER A O 1
ATOM 598 N N . GLN A 1 83 ? 4.510 0.777 -6.913 1.00 93.69 83 GLN A N 1
ATOM 599 C CA . GLN A 1 83 ? 4.891 -0.482 -7.562 1.00 93.69 83 GLN A CA 1
ATOM 600 C C . GLN A 1 83 ? 5.265 -0.265 -9.032 1.00 93.69 83 GLN A C 1
ATOM 602 O O . GLN A 1 83 ? 6.296 -0.754 -9.485 1.00 93.69 83 GLN A O 1
ATOM 607 N N . MET A 1 84 ? 4.479 0.530 -9.768 1.00 93.25 84 MET A N 1
ATOM 608 C CA . MET A 1 84 ? 4.807 0.882 -11.153 1.00 93.25 84 MET A CA 1
ATOM 609 C C . MET A 1 84 ? 6.141 1.643 -11.240 1.00 93.25 84 MET A C 1
ATOM 611 O O . MET A 1 84 ? 6.962 1.333 -12.098 1.00 93.25 84 MET A O 1
ATOM 615 N N . ARG A 1 85 ? 6.420 2.579 -10.320 1.00 93.50 85 ARG A N 1
ATOM 616 C CA . ARG A 1 85 ? 7.725 3.268 -10.261 1.00 93.50 85 ARG A CA 1
ATOM 617 C C . ARG A 1 85 ? 8.881 2.313 -9.990 1.00 93.50 85 ARG A C 1
ATOM 619 O O . ARG A 1 85 ? 9.948 2.512 -10.555 1.00 93.50 85 ARG A O 1
ATOM 626 N N . THR A 1 86 ? 8.679 1.287 -9.167 1.00 93.56 86 THR A N 1
ATOM 627 C CA . THR A 1 86 ? 9.689 0.245 -8.940 1.00 93.56 86 THR A CA 1
ATOM 628 C C . THR A 1 86 ? 9.990 -0.521 -10.226 1.00 93.56 86 THR A C 1
ATOM 630 O O . THR A 1 86 ? 11.159 -0.722 -10.536 1.00 93.56 86 THR A O 1
ATOM 633 N N . ILE A 1 87 ? 8.969 -0.869 -11.021 1.00 93.00 87 ILE A N 1
ATOM 634 C CA . ILE A 1 87 ? 9.176 -1.507 -12.334 1.00 93.00 87 ILE A CA 1
ATOM 635 C C . ILE A 1 87 ? 9.953 -0.583 -13.273 1.00 93.00 87 ILE A C 1
ATOM 637 O O . ILE A 1 87 ? 10.896 -1.023 -13.924 1.00 93.00 87 ILE A O 1
ATOM 641 N N . LEU A 1 88 ? 9.593 0.701 -13.321 1.00 93.56 88 LEU A N 1
ATOM 642 C CA . LEU A 1 88 ? 10.320 1.669 -14.137 1.00 93.56 88 LEU A CA 1
ATOM 643 C C . LEU A 1 88 ? 11.780 1.795 -13.693 1.00 93.56 88 LEU A C 1
ATOM 645 O O . LEU A 1 88 ? 12.674 1.721 -14.526 1.00 93.56 88 LEU A O 1
ATOM 649 N N . SER A 1 89 ? 12.030 1.898 -12.387 1.00 93.81 89 SER A N 1
ATOM 650 C CA . SER A 1 89 ? 13.387 1.935 -11.840 1.00 93.81 89 SER A CA 1
ATOM 651 C C . SER A 1 89 ? 14.175 0.675 -12.197 1.00 93.81 89 SER A C 1
ATOM 653 O O . SER A 1 89 ? 15.344 0.777 -12.542 1.00 93.81 89 SER A O 1
ATOM 655 N N . ALA A 1 90 ? 13.552 -0.504 -12.154 1.00 94.25 90 ALA A N 1
ATOM 656 C CA . ALA A 1 90 ? 14.183 -1.748 -12.584 1.00 94.25 90 ALA A CA 1
ATOM 657 C C . ALA A 1 90 ? 14.506 -1.737 -14.088 1.00 94.25 90 ALA A C 1
ATOM 659 O O . ALA A 1 90 ? 15.584 -2.172 -14.483 1.00 94.25 90 ALA A O 1
ATOM 660 N N . SER A 1 91 ? 13.620 -1.182 -14.923 1.00 93.62 91 SER A N 1
ATOM 661 C CA . SER A 1 91 ? 13.890 -1.011 -16.356 1.00 93.62 91 SER A CA 1
ATOM 662 C C . SER A 1 91 ? 15.012 -0.004 -16.638 1.00 93.62 91 SER A C 1
ATOM 664 O O . SER A 1 91 ? 15.801 -0.225 -17.552 1.00 93.62 91 SER A O 1
ATOM 666 N N . ASP A 1 92 ? 15.128 1.049 -15.822 1.00 94.06 92 ASP A N 1
ATOM 667 C CA . ASP A 1 92 ? 16.203 2.041 -15.910 1.00 94.06 92 ASP A CA 1
ATOM 668 C C . ASP A 1 92 ? 17.557 1.394 -15.529 1.00 94.06 92 ASP A C 1
ATOM 670 O O . ASP A 1 92 ? 18.569 1.619 -16.193 1.00 94.06 92 ASP A O 1
ATOM 674 N N . ILE A 1 93 ? 17.575 0.525 -14.506 1.00 93.88 93 ILE A N 1
ATOM 675 C CA . ILE A 1 93 ? 18.767 -0.253 -14.119 1.00 93.88 93 ILE A CA 1
ATOM 676 C C . ILE A 1 93 ? 19.143 -1.260 -15.217 1.00 93.88 93 ILE A C 1
ATOM 678 O O . ILE A 1 93 ? 20.323 -1.393 -15.539 1.00 93.88 93 ILE A O 1
ATOM 682 N N . TYR A 1 94 ? 18.164 -1.943 -15.818 1.00 94.50 94 TYR A N 1
ATOM 683 C CA . TYR A 1 94 ? 18.405 -2.837 -16.953 1.00 94.50 94 TYR A CA 1
ATOM 684 C C . TYR A 1 94 ? 19.071 -2.077 -18.108 1.00 94.50 94 TYR A C 1
ATOM 686 O O . TYR A 1 94 ? 20.122 -2.486 -18.596 1.00 94.50 94 TYR A O 1
ATOM 694 N N . ALA A 1 95 ? 18.523 -0.922 -18.494 1.00 94.69 95 ALA A N 1
ATOM 695 C CA . ALA A 1 95 ? 19.088 -0.106 -19.565 1.00 94.69 95 ALA A CA 1
ATOM 696 C C . ALA A 1 95 ? 20.525 0.349 -19.266 1.00 94.69 95 ALA A C 1
ATOM 698 O O . ALA A 1 95 ? 21.357 0.372 -20.171 1.00 94.69 95 ALA A O 1
ATOM 699 N N . ALA A 1 96 ? 20.855 0.639 -18.004 1.00 93.44 96 ALA A N 1
ATOM 700 C CA . ALA A 1 96 ? 22.221 0.983 -17.608 1.00 93.44 96 ALA A CA 1
ATOM 701 C C . ALA A 1 96 ? 23.230 -0.162 -17.827 1.00 93.44 96 ALA A C 1
ATOM 703 O O . ALA A 1 96 ? 24.413 0.106 -18.024 1.00 93.44 96 ALA A O 1
ATOM 704 N N . TYR A 1 97 ? 22.777 -1.419 -17.806 1.00 93.50 97 TYR A N 1
ATOM 705 C CA . TYR A 1 97 ? 23.627 -2.588 -18.043 1.00 93.50 97 TYR A CA 1
ATOM 706 C C . TYR A 1 97 ? 23.713 -2.982 -19.528 1.00 93.50 97 TYR A C 1
ATOM 708 O O . TYR A 1 97 ? 24.739 -3.491 -19.967 1.00 93.50 97 TYR A O 1
ATOM 716 N N . TYR A 1 98 ? 22.657 -2.729 -20.308 1.00 92.44 98 TYR A N 1
ATOM 717 C CA . TYR A 1 98 ? 22.526 -3.168 -21.704 1.00 92.44 98 TYR A CA 1
ATOM 718 C C . TYR A 1 98 ? 22.625 -2.009 -22.712 1.00 92.44 98 TYR A C 1
ATOM 720 O O . TYR A 1 98 ? 21.740 -1.828 -23.547 1.00 92.44 98 TYR A O 1
ATOM 728 N N . ASP A 1 99 ? 23.695 -1.210 -22.645 1.00 92.00 99 ASP A N 1
ATOM 729 C CA . ASP A 1 99 ? 23.995 -0.119 -23.597 1.00 92.00 99 ASP A CA 1
ATOM 730 C C . ASP A 1 99 ? 22.838 0.883 -23.820 1.00 92.00 99 ASP A C 1
ATOM 732 O O . ASP A 1 99 ? 22.639 1.407 -24.917 1.00 92.00 99 ASP A O 1
ATOM 736 N N . GLY A 1 100 ? 22.036 1.148 -22.785 1.00 91.50 100 GLY A N 1
ATOM 737 C CA . GLY A 1 100 ? 20.880 2.047 -22.849 1.00 91.50 100 GLY A CA 1
ATOM 738 C C . GLY A 1 100 ? 19.607 1.422 -23.429 1.00 91.50 100 GLY A C 1
ATOM 739 O O . GLY A 1 100 ? 18.619 2.136 -23.610 1.00 91.50 100 GLY A O 1
ATOM 740 N N . ARG A 1 101 ? 19.600 0.114 -23.713 1.00 93.25 101 ARG A N 1
ATOM 741 C CA . ARG A 1 101 ? 18.435 -0.599 -24.253 1.00 93.25 101 ARG A CA 1
ATOM 742 C C . ARG A 1 101 ? 17.482 -1.009 -23.144 1.00 93.25 101 ARG A C 1
ATOM 744 O O . ARG A 1 101 ? 17.853 -1.720 -22.211 1.00 93.25 101 ARG A O 1
ATOM 751 N N . TYR A 1 102 ? 16.232 -0.600 -23.276 1.00 93.94 102 TYR A N 1
ATOM 752 C CA . TYR A 1 102 ? 15.176 -0.976 -22.351 1.00 93.94 102 TYR A CA 1
ATOM 753 C C . TYR A 1 102 ? 14.690 -2.412 -22.605 1.00 93.94 102 TYR A C 1
ATOM 755 O O . TYR A 1 102 ? 14.768 -2.921 -23.728 1.00 93.94 102 TYR A O 1
ATOM 763 N N . PRO A 1 103 ? 14.173 -3.083 -21.564 1.00 94.25 103 PRO A N 1
ATOM 764 C CA . PRO A 1 103 ? 13.634 -4.429 -21.692 1.00 94.25 103 PRO A CA 1
ATOM 765 C C . PRO A 1 103 ? 12.384 -4.452 -22.584 1.00 94.25 103 PRO A C 1
ATOM 767 O O . PRO A 1 103 ? 11.567 -3.531 -22.572 1.00 94.25 103 PRO A O 1
ATOM 770 N N . THR A 1 104 ? 12.210 -5.535 -23.341 1.00 93.06 104 THR A N 1
ATOM 771 C CA . THR A 1 104 ? 11.067 -5.756 -24.244 1.00 93.06 104 THR A CA 1
ATOM 772 C C . THR A 1 104 ? 9.991 -6.660 -23.640 1.00 93.06 104 THR A C 1
ATOM 774 O O . THR A 1 104 ? 8.924 -6.849 -24.224 1.00 93.06 104 THR A O 1
ATOM 777 N N . SER A 1 105 ? 10.254 -7.232 -22.462 1.00 90.88 105 SER A N 1
ATOM 778 C CA . SER A 1 105 ? 9.328 -8.112 -21.750 1.00 90.88 105 SER A CA 1
ATOM 779 C C . SER A 1 105 ? 9.589 -8.118 -20.244 1.00 90.88 105 SER A C 1
ATOM 781 O O . SER A 1 105 ? 10.717 -7.932 -19.791 1.00 90.88 105 SER A O 1
ATOM 783 N N . ILE A 1 106 ? 8.550 -8.409 -19.452 1.00 88.81 106 ILE A N 1
ATOM 784 C CA . ILE A 1 106 ? 8.658 -8.476 -17.983 1.00 88.81 106 ILE A CA 1
ATOM 785 C C . ILE A 1 106 ? 9.611 -9.585 -17.509 1.00 88.81 106 ILE A C 1
ATOM 787 O O . ILE A 1 106 ? 10.229 -9.466 -16.455 1.00 88.81 106 ILE A O 1
ATOM 791 N N . SER A 1 107 ? 9.769 -10.646 -18.303 1.00 89.50 107 SER A N 1
ATOM 792 C CA . SER A 1 107 ? 10.664 -11.774 -18.025 1.00 89.50 107 SER A CA 1
ATOM 793 C C . SER A 1 107 ? 12.145 -11.404 -18.023 1.00 89.50 107 SER A C 1
ATOM 795 O O . SER A 1 107 ? 12.943 -12.177 -17.519 1.00 89.50 107 SER A O 1
ATOM 797 N N . GLN A 1 108 ? 12.526 -10.247 -18.570 1.00 90.06 108 GLN A N 1
ATOM 798 C CA . GLN A 1 108 ? 13.904 -9.748 -18.485 1.00 90.06 108 GLN A CA 1
ATOM 799 C C . GLN A 1 108 ? 14.190 -9.019 -17.165 1.00 90.06 108 GLN A C 1
ATOM 801 O O . GLN A 1 108 ? 15.346 -8.767 -16.844 1.00 90.06 108 GLN A O 1
ATOM 806 N N . LEU A 1 109 ? 13.145 -8.666 -16.409 1.00 88.44 109 LEU A N 1
ATOM 807 C CA . LEU A 1 109 ? 13.275 -8.009 -15.108 1.00 88.44 109 LEU A CA 1
ATOM 808 C C . LEU A 1 109 ? 13.161 -9.006 -13.951 1.00 88.44 109 LEU A C 1
ATOM 810 O O . LEU A 1 109 ? 13.702 -8.752 -12.880 1.00 88.44 109 LEU A O 1
ATOM 814 N N . VAL A 1 110 ? 12.441 -10.111 -14.143 1.00 90.88 110 VAL A N 1
ATOM 815 C CA . VAL A 1 110 ? 12.205 -11.126 -13.108 1.00 90.88 110 VAL A CA 1
ATOM 816 C C . VAL A 1 110 ? 13.090 -12.348 -13.374 1.00 90.88 110 VAL A C 1
ATOM 818 O O . VAL A 1 110 ? 13.045 -12.862 -14.490 1.00 90.88 110 VAL A O 1
ATOM 821 N N . PRO A 1 111 ? 13.821 -12.882 -12.377 1.00 89.12 111 PRO A N 1
ATOM 822 C CA . PRO A 1 111 ? 13.861 -12.463 -10.970 1.00 89.12 111 PRO A CA 1
ATOM 823 C C . PRO A 1 111 ? 14.961 -11.438 -10.640 1.00 89.12 111 PRO A C 1
ATOM 825 O O . PRO A 1 111 ? 15.039 -10.979 -9.504 1.00 89.12 111 PRO A O 1
ATOM 828 N N . ASP A 1 112 ? 15.821 -11.099 -11.601 1.00 89.75 112 ASP A N 1
ATOM 829 C CA . ASP A 1 112 ? 17.113 -10.456 -11.320 1.00 89.75 112 ASP A CA 1
ATOM 830 C C . ASP A 1 112 ? 17.008 -9.000 -10.835 1.00 89.75 112 ASP A C 1
ATOM 832 O O . ASP A 1 112 ? 17.820 -8.555 -10.025 1.00 89.75 112 ASP A O 1
ATOM 836 N N . TYR A 1 113 ? 16.001 -8.255 -11.296 1.00 88.81 113 TYR A N 1
ATOM 837 C CA . TYR A 1 113 ? 15.772 -6.852 -10.923 1.00 88.81 113 TYR A CA 1
ATOM 838 C C . TYR A 1 113 ? 14.524 -6.664 -10.053 1.00 88.81 113 TYR A C 1
ATOM 840 O O . TYR A 1 113 ? 14.398 -5.659 -9.351 1.00 88.81 113 TYR A O 1
ATOM 848 N N . ILE A 1 114 ? 13.585 -7.612 -10.108 1.00 91.75 114 ILE A N 1
ATOM 849 C CA . ILE A 1 114 ? 12.359 -7.634 -9.310 1.00 91.75 114 ILE A CA 1
ATOM 850 C C . ILE A 1 114 ? 12.047 -9.082 -8.932 1.00 91.75 114 ILE A C 1
ATOM 852 O O . ILE A 1 114 ? 11.977 -9.947 -9.799 1.00 91.7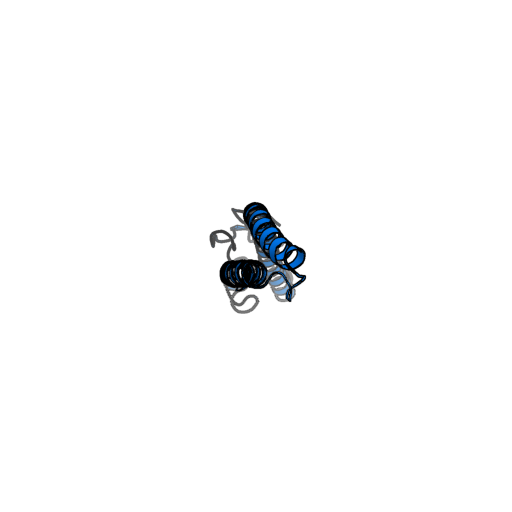5 114 ILE A O 1
ATOM 856 N N . GLU A 1 115 ? 11.758 -9.327 -7.654 1.00 88.94 115 GLU A N 1
ATOM 857 C CA . GLU A 1 115 ? 11.487 -10.675 -7.137 1.00 88.94 115 GLU A CA 1
ATOM 858 C C . GLU A 1 115 ? 10.272 -11.349 -7.797 1.00 88.94 115 GLU A C 1
ATOM 860 O O . GLU A 1 115 ? 10.296 -12.540 -8.098 1.00 88.94 115 GLU A O 1
ATOM 865 N N . THR A 1 116 ? 9.180 -10.603 -8.003 1.00 88.81 116 THR A N 1
ATOM 866 C CA . THR A 1 116 ? 7.918 -11.126 -8.548 1.00 88.81 116 THR A CA 1
ATOM 867 C C . THR A 1 116 ? 7.171 -10.078 -9.374 1.00 88.81 116 THR A C 1
ATOM 869 O O . THR A 1 116 ? 7.373 -8.874 -9.226 1.00 88.81 116 THR A O 1
ATOM 872 N N . GLU A 1 117 ? 6.265 -10.529 -10.246 1.00 87.81 117 GLU A N 1
ATOM 873 C CA . GLU A 1 117 ? 5.394 -9.634 -11.016 1.00 87.81 117 GLU A CA 1
ATOM 874 C C . GLU A 1 117 ? 4.426 -8.887 -10.076 1.00 87.81 117 GLU A C 1
ATOM 876 O O . GLU A 1 117 ? 3.522 -9.490 -9.488 1.00 87.81 117 GLU A O 1
ATOM 881 N N . TYR A 1 118 ? 4.596 -7.567 -9.951 1.00 90.75 118 TYR A N 1
ATOM 882 C CA . TYR A 1 118 ? 3.691 -6.723 -9.169 1.00 90.75 118 TYR A CA 1
ATOM 883 C C . TYR A 1 118 ? 2.281 -6.669 -9.776 1.00 90.75 118 TYR A C 1
ATOM 885 O O . TYR A 1 118 ? 2.094 -6.697 -10.993 1.00 90.75 118 TYR A O 1
ATOM 893 N N . ARG A 1 119 ? 1.276 -6.548 -8.903 1.00 91.81 119 ARG A N 1
ATOM 894 C CA . ARG A 1 119 ? -0.151 -6.521 -9.254 1.00 91.81 119 ARG A CA 1
ATOM 895 C C . ARG A 1 119 ? -0.872 -5.401 -8.523 1.00 91.81 119 ARG A C 1
ATOM 897 O O . ARG A 1 119 ? -0.456 -4.981 -7.442 1.00 91.81 119 ARG A O 1
ATOM 904 N N . CYS A 1 120 ? -1.987 -4.951 -9.094 1.00 92.25 120 CYS A N 1
ATOM 905 C CA . CYS A 1 120 ? -2.805 -3.903 -8.498 1.00 92.25 120 CYS A CA 1
ATOM 906 C C . CYS A 1 120 ? -3.348 -4.324 -7.113 1.00 92.25 120 CYS A C 1
ATOM 908 O O . CYS A 1 120 ? -3.997 -5.362 -7.011 1.00 92.25 120 CYS A O 1
ATOM 910 N N . PRO A 1 121 ? -3.193 -3.513 -6.051 1.00 91.06 121 PRO A N 1
ATOM 911 C CA . PRO A 1 121 ? -3.667 -3.859 -4.705 1.00 91.06 121 PRO A CA 1
ATOM 912 C C . PRO A 1 121 ? -5.196 -3.798 -4.536 1.00 91.06 121 PRO A C 1
ATOM 914 O O . PRO A 1 121 ? -5.702 -4.114 -3.460 1.00 91.06 121 PRO A O 1
ATOM 917 N N . LYS A 1 122 ? -5.934 -3.353 -5.562 1.00 89.31 122 LYS A N 1
ATOM 918 C CA . LYS A 1 122 ? -7.398 -3.249 -5.535 1.00 89.31 122 LYS A CA 1
ATOM 919 C C . LYS A 1 122 ? -8.075 -4.562 -5.934 1.00 89.31 122 LYS A C 1
ATOM 921 O O . LYS A 1 122 ? -8.961 -5.027 -5.230 1.00 89.31 122 LYS A O 1
ATOM 926 N N . ASP A 1 123 ? -7.654 -5.146 -7.050 1.00 91.69 123 ASP A N 1
ATOM 927 C CA . ASP A 1 123 ? -8.292 -6.305 -7.691 1.00 91.69 123 ASP A CA 1
ATOM 928 C C . ASP A 1 123 ? -7.282 -7.337 -8.218 1.00 91.69 123 ASP A C 1
ATOM 930 O O . ASP A 1 123 ? -7.648 -8.260 -8.942 1.00 91.69 123 ASP A O 1
ATOM 934 N N . ASN A 1 124 ? -6.002 -7.183 -7.876 1.00 89.69 124 ASN A N 1
ATOM 935 C CA . ASN A 1 124 ? -4.914 -8.030 -8.351 1.00 89.69 124 ASN A CA 1
ATOM 936 C C . ASN A 1 124 ? -4.719 -8.010 -9.885 1.00 89.69 124 ASN A C 1
ATOM 938 O O . ASN A 1 124 ? -4.068 -8.905 -10.438 1.00 89.69 124 ASN A O 1
ATOM 942 N N . ALA A 1 125 ? -5.247 -6.992 -10.581 1.00 90.75 125 ALA A N 1
ATOM 943 C CA . ALA A 1 125 ? -5.074 -6.838 -12.021 1.00 90.75 125 ALA A CA 1
ATOM 944 C C . ALA A 1 125 ? -3.596 -6.683 -12.404 1.00 90.75 125 ALA A C 1
ATOM 946 O O . ALA A 1 125 ? -2.804 -6.052 -11.693 1.00 90.75 125 ALA A O 1
ATOM 947 N N . LYS A 1 126 ? -3.237 -7.252 -13.561 1.00 92.19 126 LYS A N 1
ATOM 948 C CA . LYS A 1 126 ? -1.926 -7.056 -14.192 1.00 92.19 126 LYS A CA 1
ATOM 949 C C . LYS A 1 126 ? -1.807 -5.633 -14.734 1.00 92.19 126 LYS A C 1
ATOM 951 O O . LYS A 1 126 ? -2.792 -5.059 -15.200 1.00 92.19 126 LYS A O 1
ATOM 956 N N . TYR A 1 127 ? -0.596 -5.088 -14.707 1.00 92.38 127 TYR A N 1
ATOM 957 C CA . TYR A 1 127 ? -0.307 -3.819 -15.364 1.00 92.38 127 TYR A CA 1
ATOM 958 C C . TYR A 1 127 ? -0.155 -4.011 -16.871 1.00 92.38 127 TYR A C 1
ATOM 960 O O . TYR A 1 127 ? 0.418 -4.997 -17.331 1.00 92.38 127 TYR A O 1
ATOM 968 N N . VAL A 1 128 ? -0.655 -3.046 -17.637 1.00 92.38 128 VAL A N 1
ATOM 969 C CA . VAL A 1 128 ? -0.448 -2.977 -19.083 1.00 92.38 128 VAL A CA 1
ATOM 970 C C . VAL A 1 128 ? 0.835 -2.194 -19.313 1.00 92.38 128 VAL A C 1
ATOM 972 O O . VAL A 1 128 ? 0.889 -0.998 -19.031 1.00 92.38 128 VAL A O 1
ATOM 975 N N . ILE A 1 129 ? 1.875 -2.880 -19.781 1.00 91.75 129 ILE A N 1
ATOM 976 C CA . ILE A 1 129 ? 3.195 -2.289 -20.004 1.00 91.75 129 ILE A CA 1
ATOM 977 C C . ILE A 1 129 ? 3.436 -2.203 -21.507 1.00 91.75 129 ILE A C 1
ATOM 979 O O . ILE A 1 129 ? 3.393 -3.217 -22.205 1.00 91.75 129 ILE A O 1
ATOM 983 N N . GLN A 1 130 ? 3.683 -0.993 -22.002 1.00 92.75 130 GLN A N 1
ATOM 984 C CA . GLN A 1 130 ? 4.133 -0.770 -23.371 1.00 92.75 130 GLN A CA 1
ATOM 985 C C . GLN A 1 130 ? 5.654 -0.833 -23.395 1.00 92.75 130 GLN A C 1
ATOM 987 O O . GLN A 1 130 ? 6.333 0.094 -22.948 1.00 92.75 130 GLN A O 1
ATOM 992 N N . TRP A 1 131 ? 6.172 -1.953 -23.882 1.00 91.38 131 TRP A N 1
ATOM 993 C CA . TRP A 1 131 ? 7.602 -2.183 -23.998 1.00 91.38 131 TRP A CA 1
ATOM 994 C C . TRP A 1 131 ? 8.162 -1.563 -25.278 1.00 91.38 131 TRP A C 1
ATOM 996 O O . TRP A 1 131 ? 7.538 -1.622 -26.337 1.00 91.38 131 TRP A O 1
ATOM 1006 N N . SER A 1 132 ? 9.356 -0.992 -25.179 1.00 90.75 132 SER A N 1
ATOM 1007 C CA . SER A 1 132 ? 10.121 -0.448 -26.297 1.00 90.75 132 SER A CA 1
ATOM 1008 C C . SER A 1 132 ? 11.596 -0.598 -25.964 1.00 90.75 132 SER A C 1
ATOM 1010 O O . SER A 1 132 ? 11.979 -0.340 -24.832 1.00 90.75 132 SER A O 1
ATOM 1012 N N . GLU A 1 133 ? 12.426 -0.995 -26.924 1.00 92.31 133 GLU A N 1
ATOM 1013 C CA . GLU A 1 133 ? 13.877 -1.127 -26.710 1.00 92.31 133 GLU A CA 1
ATOM 1014 C C . GLU A 1 133 ? 14.558 0.246 -26.570 1.00 92.31 133 GLU A C 1
ATOM 1016 O O . GLU A 1 133 ? 15.540 0.395 -25.850 1.00 92.31 133 GLU A O 1
ATOM 1021 N N . ASN A 1 134 ? 14.004 1.276 -27.216 1.00 91.31 134 ASN A N 1
ATOM 1022 C CA . ASN A 1 134 ? 14.643 2.590 -27.356 1.00 91.31 134 ASN A CA 1
ATOM 1023 C C . ASN A 1 134 ? 14.046 3.668 -26.445 1.00 91.31 134 ASN A C 1
ATOM 1025 O O . ASN A 1 134 ? 14.477 4.820 -26.481 1.00 91.31 134 ASN A O 1
ATOM 1029 N N . ALA A 1 135 ? 13.011 3.336 -25.676 1.00 92.00 135 ALA A N 1
ATOM 1030 C CA . ALA A 1 135 ? 12.317 4.292 -24.831 1.00 92.00 135 ALA A CA 1
ATOM 1031 C C . ALA A 1 135 ? 11.870 3.640 -23.530 1.00 92.00 135 ALA A C 1
ATOM 1033 O O . ALA A 1 135 ? 11.522 2.461 -23.491 1.00 92.00 135 ALA A O 1
ATOM 1034 N N . ARG A 1 136 ? 11.823 4.454 -22.478 1.00 91.44 136 ARG A N 1
ATOM 1035 C CA . ARG A 1 136 ? 11.363 4.029 -21.163 1.00 91.44 136 ARG A CA 1
ATOM 1036 C C . ARG A 1 136 ? 9.930 3.481 -21.244 1.00 91.44 136 ARG A C 1
ATOM 1038 O O . ARG A 1 136 ? 9.068 4.163 -21.813 1.00 91.44 136 ARG A O 1
ATOM 1045 N N . PRO A 1 137 ? 9.651 2.294 -20.675 1.00 92.75 137 PRO A N 1
ATOM 1046 C CA . PRO A 1 137 ? 8.343 1.668 -20.799 1.00 92.75 137 PRO A CA 1
ATOM 1047 C C . PRO A 1 137 ? 7.249 2.524 -20.158 1.00 92.75 137 PRO A C 1
ATOM 1049 O O . PRO A 1 137 ? 7.473 3.194 -19.151 1.00 92.75 137 PRO A O 1
ATOM 1052 N N . GLN A 1 138 ? 6.049 2.491 -20.735 1.00 92.50 138 GLN A N 1
ATOM 1053 C CA . GLN A 1 138 ? 4.874 3.164 -20.175 1.00 92.50 138 GLN A CA 1
ATOM 1054 C C . GLN A 1 138 ? 4.007 2.134 -19.459 1.00 92.50 138 GLN A C 1
ATOM 1056 O O . GLN A 1 138 ? 3.587 1.144 -20.064 1.00 92.50 138 GLN A O 1
ATOM 1061 N N . ILE A 1 139 ? 3.741 2.354 -18.171 1.00 93.00 139 ILE A N 1
ATOM 1062 C CA . ILE A 1 139 ? 2.995 1.410 -17.335 1.00 93.00 139 ILE A CA 1
ATOM 1063 C C . ILE A 1 139 ? 1.633 2.003 -17.009 1.00 93.00 139 ILE A C 1
ATOM 1065 O O . ILE A 1 139 ? 1.533 3.090 -16.444 1.00 93.00 139 ILE A O 1
ATOM 1069 N N . THR A 1 140 ? 0.581 1.264 -17.349 1.00 93.94 140 THR A N 1
ATOM 1070 C CA . THR A 1 140 ? -0.807 1.657 -17.107 1.00 93.94 140 THR A CA 1
ATOM 1071 C C . THR A 1 140 ? -1.506 0.631 -16.228 1.00 93.94 140 THR A C 1
ATOM 1073 O O . THR A 1 140 ? -1.523 -0.567 -16.518 1.00 93.94 140 THR A O 1
ATOM 1076 N N . CYS A 1 141 ? -2.127 1.105 -15.152 1.00 93.56 141 CYS A N 1
ATOM 1077 C CA . CYS A 1 141 ? -3.010 0.318 -14.309 1.00 93.56 141 CYS A CA 1
ATOM 1078 C C . CYS A 1 141 ? -4.479 0.543 -14.717 1.00 93.56 141 CYS A C 1
ATOM 1080 O O . CYS A 1 141 ? -4.917 1.696 -14.731 1.00 93.56 141 CYS A O 1
ATOM 1082 N N . PRO A 1 142 ? -5.280 -0.518 -14.945 1.00 91.19 142 PRO A N 1
ATOM 1083 C CA . PRO A 1 142 ? -6.705 -0.390 -15.277 1.00 91.19 142 PRO A CA 1
ATOM 1084 C C . PRO A 1 142 ? -7.531 0.387 -14.241 1.00 91.19 142 PRO A C 1
ATOM 1086 O O . PRO A 1 142 ? -8.534 1.004 -14.580 1.00 91.19 142 PRO A O 1
ATOM 1089 N N . ASN A 1 143 ? -7.107 0.366 -12.973 1.00 90.69 143 ASN A N 1
ATOM 1090 C CA . ASN A 1 143 ? -7.845 0.968 -11.861 1.00 90.69 143 ASN A CA 1
ATOM 1091 C C . ASN A 1 143 ? -7.355 2.354 -11.436 1.00 90.69 143 ASN A C 1
ATOM 1093 O O . ASN A 1 143 ? -8.139 3.115 -10.876 1.00 90.69 143 ASN A O 1
ATOM 1097 N N . HIS A 1 144 ? -6.067 2.652 -11.621 1.00 89.38 144 HIS A N 1
ATOM 1098 C CA . HIS A 1 144 ? -5.420 3.845 -11.052 1.00 89.38 144 HIS A CA 1
ATOM 1099 C C . HIS A 1 144 ? -4.707 4.712 -12.104 1.00 89.38 144 HIS A C 1
ATOM 1101 O O . HIS A 1 144 ? -4.038 5.680 -11.741 1.00 89.38 144 HIS A O 1
ATOM 1107 N N . GLY A 1 145 ? -4.853 4.376 -13.391 1.00 88.62 145 GLY A N 1
ATOM 1108 C CA . GLY A 1 145 ? -4.244 5.098 -14.506 1.00 88.62 145 GLY A CA 1
ATOM 1109 C C . GLY A 1 145 ? -2.770 4.755 -14.727 1.00 88.62 145 GLY A C 1
ATOM 1110 O O . GLY A 1 145 ? -2.257 3.765 -14.200 1.00 88.62 145 GLY A O 1
ATOM 1111 N N . SER A 1 146 ? -2.100 5.563 -15.543 1.00 88.19 146 SER A N 1
ATOM 1112 C CA . SER A 1 146 ? -0.673 5.450 -15.855 1.00 88.19 146 SER A CA 1
ATOM 1113 C C . SER A 1 146 ? 0.185 6.390 -15.006 1.00 88.19 146 SER A C 1
ATOM 1115 O O . SER A 1 146 ? -0.332 7.260 -14.295 1.00 88.19 146 SER A O 1
ATOM 1117 N N . ILE A 1 147 ? 1.503 6.193 -15.068 1.00 80.44 147 ILE A N 1
ATOM 1118 C CA . ILE A 1 147 ? 2.516 7.076 -14.470 1.00 80.44 147 ILE A CA 1
ATOM 1119 C C . ILE A 1 147 ? 3.578 7.484 -15.479 1.00 80.44 147 ILE A C 1
ATOM 1121 O O . ILE A 1 147 ? 3.744 6.747 -16.474 1.00 80.44 147 ILE A O 1
#

Secondary structure (DSSP, 8-state):
--THHHHHHHHHHHHHHHHHHHHHHHHHHHHH-TTT---HHHHHHHHHHHHHHHHHHHHHHHHHHHHHHHHHHHHHHHHHHHHHHHHHHHHHHHHHHTTTPPPSSGGGTTTTT-SS--B-TTT-PBPEEE--SSSPPEEEETTTEE-

pLDDT: mean 80.75, std 11.92, range [52.56, 94.69]

InterPro domains:
  IPR025241 Domain of unknown function DUF4190 [PF13828] (2-60)